Protein AF-A0A2W5Z2N6-F1 (afdb_monomer_lite)

Foldseek 3Di:
DAPVVVVVVVVCVVVVHDDDDDPVDDDDDDDCPVLCVPPNPCSVVVRLVRVLVNCCVVPNLVVSLVVLVVQLVVLVVVLVVLVVCVVVVHDDDPVSVCSVVSNVSSVVSNPPDDDPPDPDD

Radius of gyration: 18.21 Å; chains: 1; bounding box: 46×49×44 Å

pLDDT: mean 88.12, std 13.8, range [34.22, 97.81]

Secondary structure (DSSP, 8-state):
--HHHHHHHHHHHTTTPPP---TT------TTHHHHHHHGGGHHHHHHHHHHHHHHHHHHHHHHHHHHHHHHHHHHHHHHHHHHHHHTTPPPPHHHHHHHHHHHHHHHHHH----------

InterPro domains:
  IPR029044 Nucleotide-diphospho-sugar transferases [SSF53448] (2-61)

Structure (mmCIF, N/CA/C/O backbone):
data_AF-A0A2W5Z2N6-F1
#
_entry.id   AF-A0A2W5Z2N6-F1
#
loop_
_atom_site.group_PDB
_atom_site.id
_atom_site.type_symbol
_atom_site.label_atom_id
_atom_site.label_alt_id
_atom_site.label_comp_id
_atom_site.label_asym_id
_atom_site.label_entity_id
_atom_site.label_seq_id
_atom_site.pdbx_PDB_ins_code
_atom_site.Cartn_x
_atom_site.Cartn_y
_atom_site.Cartn_z
_atom_site.occupancy
_atom_site.B_iso_or_equiv
_atom_site.auth_seq_id
_atom_site.auth_comp_id
_atom_site.auth_asym_id
_atom_site.auth_atom_id
_atom_site.pdbx_PDB_model_num
ATOM 1 N N . MET A 1 1 ? -6.080 -9.520 -0.148 1.00 80.31 1 MET A N 1
ATOM 2 C CA . MET A 1 1 ? -6.739 -8.946 1.040 1.00 80.31 1 MET A CA 1
ATOM 3 C C . MET A 1 1 ? -6.490 -7.455 1.015 1.00 80.31 1 MET A C 1
ATOM 5 O O . MET A 1 1 ? -5.361 -7.058 0.737 1.00 80.31 1 MET A O 1
ATOM 9 N N . TYR A 1 2 ? -7.530 -6.661 1.221 1.00 86.62 2 TYR A N 1
ATOM 10 C CA . TYR A 1 2 ? -7.462 -5.205 1.161 1.00 86.62 2 TYR A CA 1
ATOM 11 C C . TYR A 1 2 ? -7.517 -4.599 2.571 1.00 86.62 2 TYR A C 1
ATOM 13 O O . TYR A 1 2 ? -7.682 -5.316 3.562 1.00 86.62 2 TYR A O 1
ATOM 21 N N . ALA A 1 3 ? -7.310 -3.284 2.676 1.00 89.75 3 ALA A N 1
ATOM 22 C CA . ALA A 1 3 ? -7.274 -2.592 3.964 1.00 89.75 3 ALA A CA 1
ATOM 23 C C . ALA A 1 3 ? -8.616 -2.694 4.710 1.00 89.75 3 ALA A C 1
ATOM 25 O O . ALA A 1 3 ? -8.637 -2.758 5.936 1.00 89.75 3 ALA A O 1
ATOM 26 N N . GLU A 1 4 ? -9.724 -2.781 3.976 1.00 88.50 4 GLU A N 1
ATOM 27 C CA . GLU A 1 4 ? -11.078 -2.919 4.506 1.00 88.50 4 GLU A CA 1
ATOM 28 C C . GLU A 1 4 ? -11.269 -4.228 5.290 1.00 88.50 4 GLU A C 1
ATOM 30 O O . GLU A 1 4 ? -11.870 -4.215 6.367 1.00 88.50 4 GLU A O 1
ATOM 35 N N . ASP A 1 5 ? -10.713 -5.340 4.794 1.00 90.50 5 ASP A N 1
ATOM 36 C CA . ASP A 1 5 ? -10.794 -6.650 5.456 1.00 90.50 5 ASP A CA 1
ATOM 37 C C . ASP A 1 5 ? -10.068 -6.616 6.813 1.00 90.50 5 ASP A C 1
ATOM 39 O O . ASP A 1 5 ? -10.582 -7.072 7.841 1.00 90.50 5 ASP A O 1
ATOM 43 N N . LEU A 1 6 ? -8.867 -6.024 6.817 1.00 89.88 6 LEU A N 1
ATOM 44 C CA . LEU A 1 6 ? -8.043 -5.845 8.012 1.00 89.88 6 LEU A CA 1
ATOM 45 C C . LEU A 1 6 ? -8.721 -4.928 9.028 1.00 89.88 6 LEU A C 1
ATOM 47 O O . LEU A 1 6 ? -8.756 -5.244 10.218 1.00 89.88 6 LEU A O 1
ATOM 51 N N . ASP A 1 7 ? -9.278 -3.815 8.558 1.00 91.75 7 ASP A N 1
ATOM 52 C CA . ASP A 1 7 ? -9.967 -2.842 9.395 1.00 91.75 7 ASP A CA 1
ATOM 53 C C . ASP A 1 7 ? -11.216 -3.431 10.059 1.00 91.75 7 ASP A C 1
ATOM 55 O O . ASP A 1 7 ? -11.443 -3.217 11.251 1.00 91.75 7 ASP A O 1
ATOM 59 N N . LEU A 1 8 ? -12.006 -4.219 9.325 1.00 92.06 8 LEU A N 1
ATOM 60 C CA . LEU A 1 8 ? -13.149 -4.933 9.888 1.00 92.06 8 LEU A CA 1
ATOM 61 C C . LEU A 1 8 ? -12.704 -5.894 10.995 1.00 92.06 8 LEU A C 1
ATOM 63 O O . LEU A 1 8 ? -13.224 -5.834 12.111 1.00 92.06 8 LEU A O 1
ATOM 67 N N . CYS A 1 9 ? -11.710 -6.742 10.717 1.00 93.12 9 CYS A N 1
ATOM 68 C CA . CYS A 1 9 ? -11.185 -7.698 11.694 1.00 93.12 9 CYS A CA 1
ATOM 69 C C . CYS A 1 9 ? -10.643 -6.996 12.945 1.00 93.12 9 CYS A C 1
ATOM 71 O O . CYS A 1 9 ? 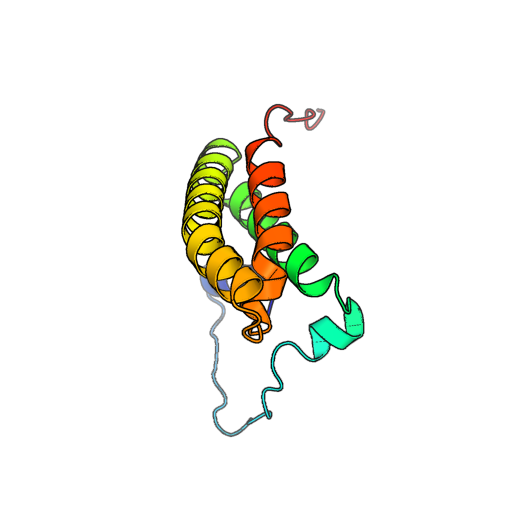-10.874 -7.448 14.069 1.00 93.12 9 CYS A O 1
ATOM 73 N N . TRP A 1 10 ? -9.953 -5.872 12.755 1.00 91.19 10 TRP A N 1
ATOM 74 C CA . TRP A 1 10 ? -9.459 -5.032 13.836 1.00 91.19 10 TRP A CA 1
ATOM 75 C C . TRP A 1 10 ? -10.607 -4.446 14.668 1.00 91.19 10 TRP A C 1
ATOM 77 O O . TRP A 1 10 ? -10.616 -4.571 15.891 1.00 91.19 10 TRP A O 1
ATOM 87 N N . ARG A 1 11 ? -11.624 -3.861 14.025 1.00 93.50 11 ARG A N 1
ATOM 88 C CA . ARG A 1 11 ? -12.791 -3.271 14.703 1.00 93.50 11 ARG A CA 1
ATOM 89 C C . ARG A 1 11 ? -13.651 -4.292 15.441 1.00 93.50 11 ARG A C 1
ATOM 91 O O . ARG A 1 11 ? -14.247 -3.932 16.458 1.00 93.50 11 ARG A O 1
ATOM 98 N N . LEU A 1 12 ? -13.737 -5.523 14.945 1.00 96.25 12 LEU A N 1
ATOM 99 C CA . LEU A 1 12 ? -14.395 -6.631 15.637 1.00 96.25 12 LEU A CA 1
ATOM 100 C C . LEU A 1 12 ? -13.598 -7.042 16.879 1.00 96.25 12 LEU A C 1
ATOM 102 O O . LEU A 1 12 ? -14.169 -7.140 17.963 1.00 96.25 12 LEU A O 1
ATOM 106 N N . ALA A 1 13 ? -12.274 -7.177 16.757 1.00 95.25 13 ALA A N 1
ATOM 107 C CA . ALA A 1 13 ? -11.411 -7.480 17.897 1.00 95.25 13 ALA A CA 1
ATOM 108 C C . ALA A 1 13 ? -11.522 -6.418 19.007 1.00 95.25 13 ALA A C 1
ATOM 110 O O . ALA A 1 13 ? -11.689 -6.766 20.172 1.00 95.25 13 ALA A O 1
ATOM 111 N N . GLN A 1 14 ? -11.538 -5.130 18.645 1.00 95.62 14 GLN A N 1
ATOM 112 C CA . GLN A 1 14 ? -11.718 -4.022 19.595 1.00 95.62 14 GLN A CA 1
ATOM 113 C C . GLN A 1 14 ? -13.088 -4.024 20.294 1.00 95.62 14 GLN A C 1
ATOM 115 O O . GLN A 1 14 ? -13.243 -3.411 21.345 1.00 95.62 14 GLN A O 1
ATOM 120 N N . ARG A 1 15 ? -14.088 -4.710 19.728 1.00 97.38 15 ARG A N 1
ATOM 121 C CA . ARG A 1 15 ? -15.422 -4.905 20.322 1.00 97.38 15 ARG A CA 1
ATOM 122 C C . ARG A 1 15 ? -15.534 -6.204 21.130 1.00 97.38 15 ARG A C 1
ATOM 124 O O . ARG A 1 15 ? -16.639 -6.599 21.481 1.00 97.38 15 ARG A O 1
ATOM 131 N N . GLY A 1 16 ? -14.418 -6.884 21.393 1.00 97.56 16 GLY A N 1
ATOM 132 C CA . GLY A 1 16 ? -14.386 -8.119 22.178 1.00 97.56 16 GLY A CA 1
ATOM 133 C C . GLY A 1 16 ? -14.772 -9.378 21.401 1.00 97.56 16 GLY A C 1
ATOM 134 O O . GLY A 1 16 ? -14.925 -10.438 22.005 1.00 97.56 16 GLY A O 1
ATOM 135 N N . TRP A 1 17 ? -14.908 -9.307 20.072 1.00 97.81 17 TRP A N 1
ATOM 136 C CA . TRP A 1 17 ? -15.193 -10.500 19.276 1.00 97.81 17 TRP A CA 1
ATOM 137 C C . TRP A 1 17 ? -13.980 -11.428 19.251 1.00 97.81 17 TRP A C 1
ATOM 139 O O . TRP A 1 17 ? -12.865 -11.033 18.890 1.00 97.81 17 TRP A O 1
ATOM 149 N N . ARG A 1 18 ? -14.209 -12.694 19.606 1.00 95.56 18 ARG A N 1
ATOM 150 C CA . ARG A 1 18 ? -13.186 -13.738 19.554 1.00 95.56 18 ARG A CA 1
ATOM 151 C C . ARG A 1 18 ? -12.999 -14.212 18.114 1.00 95.56 18 ARG A C 1
ATOM 153 O O . ARG A 1 18 ? -13.964 -14.481 17.408 1.00 95.56 18 ARG A O 1
ATOM 160 N N . ARG A 1 19 ? -11.740 -14.349 17.699 1.00 92.25 19 ARG A N 1
ATOM 161 C CA . ARG A 1 19 ? -11.352 -14.955 16.421 1.00 92.25 19 ARG A CA 1
ATOM 162 C C . ARG A 1 19 ? -10.882 -16.376 16.690 1.00 92.25 19 ARG A C 1
ATOM 164 O O . ARG A 1 19 ? -10.106 -16.593 17.621 1.00 92.25 19 ARG A O 1
ATOM 171 N N . VAL A 1 20 ? -11.356 -17.321 15.891 1.00 93.88 20 VAL A N 1
ATOM 172 C CA . VAL A 1 20 ? -10.906 -18.713 15.917 1.00 93.88 20 VAL A CA 1
ATOM 173 C C . VAL A 1 20 ? -10.259 -18.985 14.569 1.00 93.88 20 VAL A C 1
ATOM 175 O O . VAL A 1 20 ? -10.872 -18.750 13.531 1.00 93.88 20 VAL A O 1
ATOM 178 N N . LEU A 1 21 ? -8.999 -19.407 14.593 1.00 92.69 21 LEU A N 1
ATOM 179 C CA . LEU A 1 21 ? -8.325 -19.924 13.412 1.00 92.69 21 LEU A CA 1
ATOM 180 C C . LEU A 1 21 ? -8.673 -21.408 13.313 1.00 92.69 21 LEU A C 1
ATOM 182 O O . LEU A 1 21 ? -8.385 -22.146 14.251 1.00 92.69 21 LEU A O 1
ATOM 186 N N . GLU A 1 22 ? -9.279 -21.822 12.205 1.00 94.62 22 GLU A N 1
ATOM 187 C CA . GLU A 1 22 ? -9.545 -23.230 11.909 1.00 94.62 22 GLU A CA 1
ATOM 188 C C . GLU A 1 22 ? -8.444 -23.760 10.975 1.00 94.62 22 GLU A C 1
ATOM 190 O O . GLU A 1 22 ? -8.519 -23.538 9.764 1.00 94.62 22 GLU A O 1
ATOM 195 N N . PRO A 1 23 ? -7.383 -24.401 11.503 1.00 92.50 23 PRO A N 1
ATOM 196 C CA . PRO A 1 23 ? -6.246 -24.833 10.695 1.00 92.50 23 PRO A CA 1
ATOM 197 C C . PRO A 1 23 ? -6.593 -25.972 9.729 1.00 92.50 23 PRO A C 1
ATOM 199 O O . PRO A 1 23 ? -5.841 -26.197 8.784 1.00 92.50 23 PRO A O 1
ATOM 202 N N . GLN A 1 24 ? -7.706 -26.689 9.940 1.00 95.06 24 GLN A N 1
ATOM 203 C CA . GLN A 1 24 ? -8.141 -27.749 9.026 1.00 95.06 24 GLN A CA 1
ATOM 204 C C . GLN A 1 24 ? -8.718 -27.192 7.717 1.00 95.06 24 GLN A C 1
ATOM 206 O O . GLN A 1 24 ? -8.793 -27.909 6.719 1.00 95.06 24 GLN A O 1
ATOM 211 N N . VAL A 1 25 ? -9.086 -25.906 7.685 1.00 91.06 25 VAL A N 1
ATOM 212 C CA . VAL A 1 25 ? -9.519 -25.222 6.465 1.00 91.06 25 VAL A CA 1
ATOM 213 C C . VAL A 1 25 ? -8.295 -24.645 5.759 1.00 91.06 25 VAL A C 1
ATOM 215 O O . VAL A 1 25 ? -7.821 -23.551 6.065 1.00 91.06 25 VAL A O 1
ATOM 218 N N . ALA A 1 26 ? -7.793 -25.386 4.773 1.00 89.81 26 ALA A N 1
ATOM 219 C CA . ALA A 1 26 ? -6.735 -24.932 3.883 1.00 89.81 26 ALA A CA 1
ATOM 220 C C . ALA A 1 26 ? -7.315 -24.553 2.516 1.00 89.81 26 ALA A C 1
ATOM 222 O O . ALA A 1 26 ? -8.019 -25.334 1.878 1.00 89.81 26 ALA A O 1
ATOM 223 N N . VAL A 1 27 ? -6.981 -23.354 2.042 1.00 87.44 27 VAL A N 1
ATOM 224 C CA . VAL A 1 27 ? -7.299 -22.899 0.686 1.00 87.44 27 VAL A CA 1
ATOM 225 C C . VAL A 1 27 ? -5.991 -22.572 -0.014 1.00 87.44 27 VAL A C 1
ATOM 227 O O . VAL A 1 27 ? -5.156 -21.851 0.533 1.00 87.44 27 VAL A O 1
ATOM 230 N N . SER A 1 28 ? -5.806 -23.095 -1.228 1.00 89.62 28 SER A N 1
ATOM 231 C CA . SER A 1 28 ? -4.633 -22.764 -2.037 1.00 89.62 28 SER A CA 1
ATOM 232 C C . SER A 1 28 ? -4.640 -21.271 -2.368 1.00 89.62 28 SER A C 1
ATOM 234 O O . SER A 1 28 ? -5.549 -20.773 -3.038 1.00 89.62 28 SER A O 1
ATOM 236 N N . HIS A 1 29 ? -3.642 -20.536 -1.871 1.00 85.50 29 HIS A N 1
ATOM 237 C CA . HIS A 1 29 ? -3.527 -19.110 -2.139 1.00 85.50 29 HIS A CA 1
ATOM 238 C C . HIS A 1 29 ? -2.897 -18.881 -3.512 1.00 85.50 29 HIS A C 1
ATOM 240 O O . HIS A 1 29 ? -1.686 -19.005 -3.686 1.00 85.50 29 HIS A O 1
ATOM 246 N N . VAL A 1 30 ? -3.720 -18.490 -4.481 1.00 86.50 30 VAL A N 1
ATOM 247 C CA . VAL A 1 30 ? -3.238 -17.986 -5.769 1.00 86.50 30 VAL A CA 1
ATOM 248 C C . VAL A 1 30 ? -3.123 -16.467 -5.666 1.00 86.50 30 VAL A C 1
ATOM 250 O O . VAL A 1 30 ? -4.123 -15.771 -5.465 1.00 86.50 30 VAL A O 1
ATOM 253 N N . GLY A 1 31 ? -1.889 -15.963 -5.759 1.00 82.25 31 GLY A N 1
ATOM 254 C CA . GLY A 1 31 ? -1.530 -14.569 -5.489 1.00 82.25 31 GLY A CA 1
ATOM 255 C C . GLY A 1 31 ? -2.480 -13.560 -6.134 1.00 82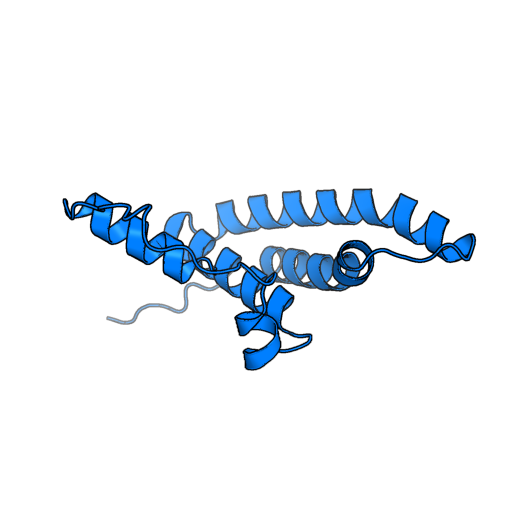.25 31 GLY A C 1
ATOM 256 O O . GLY A 1 31 ? -2.526 -13.418 -7.351 1.00 82.25 31 GLY A O 1
ATOM 257 N N . ASN A 1 32 ? -3.243 -12.856 -5.295 1.00 83.81 32 ASN A N 1
ATOM 258 C CA . ASN A 1 32 ? -4.232 -11.848 -5.686 1.00 83.81 32 ASN A CA 1
ATOM 259 C C . ASN A 1 32 ? -5.192 -12.269 -6.828 1.00 83.81 32 ASN A C 1
ATOM 261 O O . ASN A 1 32 ? -5.608 -11.423 -7.619 1.00 83.81 32 ASN A O 1
ATOM 265 N N . ALA A 1 33 ? -5.561 -13.553 -6.924 1.00 87.69 33 ALA A N 1
ATOM 266 C CA . ALA A 1 33 ? -6.405 -14.064 -8.011 1.00 87.69 33 ALA A CA 1
ATOM 267 C C . ALA A 1 33 ? -7.777 -13.377 -8.083 1.00 87.69 33 ALA A C 1
ATOM 269 O O . ALA A 1 33 ? -8.199 -12.944 -9.153 1.00 87.69 33 ALA A O 1
ATOM 270 N N . SER A 1 34 ? -8.439 -13.193 -6.937 1.00 86.19 34 SER A N 1
ATOM 271 C CA . SER A 1 34 ? -9.705 -12.455 -6.872 1.00 86.19 34 SER A CA 1
ATOM 272 C C . SER A 1 34 ? -9.543 -10.995 -7.293 1.00 86.19 34 SER A C 1
ATOM 274 O O . SER A 1 34 ? -10.430 -10.435 -7.931 1.00 86.19 34 SER A O 1
ATOM 276 N N . GLY A 1 35 ? -8.391 -10.383 -7.000 1.00 88.75 35 GLY A N 1
ATOM 277 C CA . GLY A 1 35 ? -8.101 -9.025 -7.435 1.00 88.75 35 GLY A CA 1
ATOM 278 C C . GLY A 1 35 ? -7.858 -8.915 -8.938 1.00 88.75 35 GLY A C 1
ATOM 279 O O . GLY A 1 35 ? -8.317 -7.959 -9.559 1.00 88.75 35 GLY A O 1
ATOM 280 N N . VAL A 1 36 ? -7.194 -9.906 -9.540 1.00 90.75 36 VAL A N 1
ATOM 281 C CA . VAL A 1 36 ? -7.061 -10.013 -11.002 1.00 90.75 36 VAL A CA 1
ATOM 282 C C . VAL A 1 36 ? -8.433 -10.194 -11.652 1.00 90.75 36 VAL A C 1
ATOM 284 O O . VAL A 1 36 ? -8.733 -9.504 -12.618 1.00 90.75 36 VAL A O 1
ATOM 287 N N . GLN A 1 37 ? -9.289 -11.057 -11.102 1.00 91.94 37 GLN A N 1
ATOM 288 C CA . GLN A 1 37 ? -10.635 -11.291 -11.630 1.00 91.94 37 GLN A CA 1
ATOM 289 C C . GLN A 1 37 ? -11.521 -10.038 -11.560 1.00 91.94 37 GLN A C 1
ATOM 291 O O . GLN A 1 37 ? -12.242 -9.747 -12.510 1.00 91.94 37 GLN A O 1
ATOM 296 N N . ALA A 1 38 ? -11.477 -9.300 -10.448 1.00 92.25 38 ALA A N 1
ATOM 297 C CA . ALA A 1 38 ? -12.357 -8.153 -10.229 1.00 92.25 38 ALA A CA 1
ATOM 298 C C . ALA A 1 38 ? -11.847 -6.848 -10.864 1.00 92.25 38 ALA A C 1
ATOM 300 O O . ALA A 1 38 ? -12.652 -6.024 -11.294 1.00 92.25 38 ALA A O 1
ATOM 301 N N . TRP A 1 39 ? -10.528 -6.636 -10.911 1.00 91.19 39 TRP A N 1
ATOM 302 C CA . TRP A 1 39 ? -9.943 -5.346 -11.306 1.00 91.19 39 TRP A CA 1
ATOM 303 C C . TRP A 1 39 ? -8.820 -5.452 -12.342 1.00 91.19 39 TRP A C 1
ATOM 305 O O . TRP A 1 39 ? -8.311 -4.417 -12.775 1.00 91.19 39 TRP A O 1
ATOM 315 N N . GLY A 1 40 ? -8.408 -6.659 -12.740 1.00 91.19 40 GLY A N 1
ATOM 316 C CA . GLY A 1 40 ? -7.330 -6.876 -13.706 1.00 91.19 40 GLY A CA 1
ATOM 317 C C . GLY A 1 40 ? -6.078 -6.064 -13.369 1.00 91.19 40 GLY A C 1
ATOM 318 O O . GLY A 1 40 ? -5.594 -6.053 -12.235 1.00 91.19 40 GLY A O 1
ATOM 319 N N . ASP A 1 41 ? -5.599 -5.305 -14.348 1.00 88.12 41 ASP A N 1
ATOM 320 C CA . ASP A 1 41 ? -4.439 -4.417 -14.233 1.00 88.12 41 ASP A CA 1
ATOM 321 C C . ASP A 1 41 ? -4.582 -3.298 -13.185 1.00 88.12 41 ASP A C 1
ATOM 323 O O . ASP A 1 41 ? -3.576 -2.761 -12.709 1.00 88.12 41 ASP A O 1
ATOM 327 N N . LEU A 1 42 ? -5.814 -2.949 -12.798 1.00 89.00 42 LEU A N 1
ATOM 328 C CA . LEU A 1 42 ? -6.109 -1.877 -11.844 1.00 89.00 42 LEU A CA 1
ATOM 329 C C . LEU A 1 42 ? -6.033 -2.333 -10.381 1.00 89.00 42 LEU A C 1
ATOM 331 O O . LEU A 1 42 ? -6.062 -1.495 -9.478 1.00 89.00 42 LEU A O 1
ATOM 335 N N . ARG A 1 43 ? -5.895 -3.640 -10.118 1.00 90.25 43 ARG A N 1
ATOM 336 C CA . ARG A 1 43 ? -5.907 -4.226 -8.762 1.00 90.25 43 ARG A CA 1
ATOM 337 C C . ARG A 1 43 ? -4.922 -3.570 -7.785 1.00 90.25 43 ARG A C 1
ATOM 339 O O . ARG A 1 43 ? -5.272 -3.372 -6.624 1.00 90.25 43 ARG A O 1
ATOM 346 N N . THR A 1 44 ? -3.722 -3.206 -8.249 1.00 89.06 44 THR A N 1
ATOM 347 C CA . THR A 1 44 ? -2.686 -2.558 -7.423 1.00 89.06 44 THR A CA 1
ATOM 348 C C . THR A 1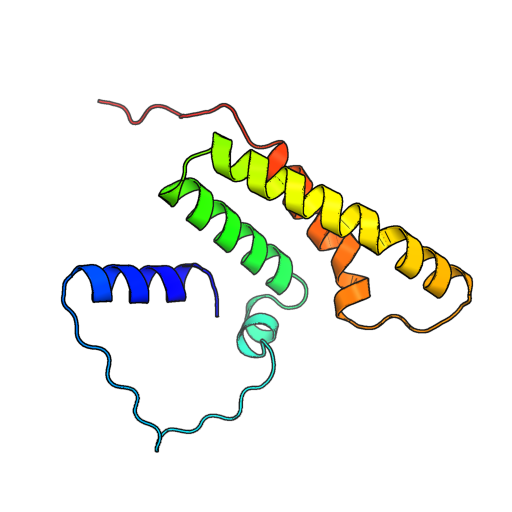 44 ? -3.088 -1.131 -7.076 1.00 89.06 44 THR A C 1
ATOM 350 O O . THR A 1 44 ? -2.960 -0.719 -5.927 1.00 89.06 44 THR A O 1
ATOM 353 N N . GLY A 1 45 ? -3.642 -0.394 -8.043 1.00 90.19 45 GLY A N 1
ATOM 354 C CA . GLY A 1 45 ? -4.169 0.947 -7.807 1.00 90.19 45 GLY A CA 1
ATOM 355 C C . GLY A 1 45 ? -5.321 0.932 -6.805 1.00 90.19 45 GLY A C 1
ATOM 356 O O . GLY A 1 45 ? -5.291 1.680 -5.833 1.00 90.19 45 GLY A O 1
ATOM 357 N N . ARG A 1 46 ? -6.271 -0.002 -6.964 1.00 91.06 46 ARG A N 1
ATOM 358 C CA . ARG A 1 46 ? -7.375 -0.200 -6.011 1.00 91.06 46 ARG A CA 1
ATOM 359 C C . ARG A 1 46 ? -6.870 -0.503 -4.599 1.00 91.06 46 ARG A C 1
ATOM 361 O O . ARG A 1 46 ? -7.418 0.024 -3.636 1.00 91.06 46 ARG A O 1
ATOM 368 N N . TRP A 1 47 ? -5.830 -1.330 -4.481 1.00 90.81 47 TRP A N 1
ATOM 369 C CA . TRP A 1 47 ? -5.220 -1.672 -3.195 1.00 90.81 47 TRP A CA 1
ATOM 370 C C . TRP A 1 47 ? -4.545 -0.470 -2.527 1.00 90.81 47 TRP A C 1
ATOM 372 O O . TRP A 1 47 ? -4.747 -0.233 -1.334 1.00 90.81 47 TRP A O 1
ATOM 382 N N . LEU A 1 48 ? -3.797 0.324 -3.296 1.00 93.50 48 LEU A N 1
ATOM 383 C CA . LEU A 1 48 ? -3.164 1.546 -2.802 1.00 93.50 48 LEU A CA 1
ATOM 384 C C . LEU A 1 48 ? -4.199 2.593 -2.381 1.00 93.50 48 LEU A C 1
ATOM 386 O O . LEU A 1 48 ? -4.057 3.181 -1.311 1.00 93.50 48 LEU A O 1
ATOM 390 N N . ASP A 1 49 ? -5.250 2.793 -3.176 1.00 91.69 49 ASP A N 1
ATOM 391 C CA . ASP A 1 49 ? -6.317 3.743 -2.856 1.00 91.69 49 ASP A CA 1
ATOM 392 C C . ASP A 1 49 ? -7.034 3.344 -1.556 1.00 91.69 49 ASP A C 1
ATOM 394 O O . ASP A 1 49 ? -7.144 4.164 -0.646 1.00 91.69 49 ASP A O 1
ATOM 398 N N . ALA A 1 50 ? -7.409 2.067 -1.409 1.00 92.06 50 ALA A N 1
ATOM 399 C CA . ALA A 1 50 ? -7.997 1.543 -0.175 1.00 92.06 50 ALA A CA 1
ATOM 400 C C . ALA A 1 50 ? -7.077 1.729 1.045 1.00 92.06 50 ALA A C 1
ATOM 402 O O . ALA A 1 50 ? -7.529 2.111 2.125 1.00 92.06 50 ALA A O 1
ATOM 403 N N . THR A 1 51 ? -5.772 1.505 0.868 1.00 93.38 51 THR A N 1
ATOM 404 C CA . THR A 1 51 ? -4.771 1.684 1.929 1.00 93.38 51 THR A CA 1
ATOM 405 C C . THR A 1 51 ? -4.687 3.142 2.376 1.00 93.38 51 THR A C 1
ATOM 407 O O . THR A 1 51 ? -4.689 3.422 3.576 1.00 93.38 51 THR A O 1
ATOM 410 N N . TYR A 1 52 ? -4.644 4.084 1.432 1.00 93.88 52 TYR A N 1
ATOM 411 C CA . TYR A 1 52 ? -4.584 5.508 1.751 1.00 93.88 52 TYR A CA 1
ATOM 412 C C . TYR A 1 52 ? -5.886 6.045 2.338 1.00 93.88 52 TYR A C 1
ATOM 414 O O . TYR A 1 52 ? -5.828 6.861 3.258 1.00 93.88 52 TYR A O 1
ATOM 422 N N . ASP A 1 53 ? -7.045 5.584 1.867 1.00 91.88 53 ASP A N 1
ATOM 423 C CA . ASP A 1 53 ? -8.332 5.958 2.453 1.00 91.88 53 ASP A CA 1
ATOM 424 C C . ASP A 1 53 ? -8.465 5.457 3.889 1.00 91.88 53 ASP A C 1
ATOM 426 O O . ASP A 1 53 ? -8.831 6.234 4.775 1.00 91.88 53 ASP A O 1
ATOM 430 N N . TRP A 1 54 ? -8.085 4.204 4.147 1.00 92.31 54 TRP A N 1
ATOM 431 C CA . TRP A 1 54 ? -8.050 3.654 5.498 1.00 92.31 54 TRP A CA 1
ATOM 432 C C . TRP A 1 54 ? -7.085 4.425 6.409 1.00 92.31 54 TRP A C 1
ATOM 434 O O . TRP A 1 54 ? -7.463 4.860 7.501 1.00 92.31 54 TRP A O 1
ATOM 444 N N . TYR A 1 55 ? -5.851 4.660 5.955 1.00 93.56 55 TYR A N 1
ATOM 445 C CA . TYR A 1 55 ? -4.849 5.358 6.760 1.00 93.56 55 TYR A CA 1
ATOM 446 C C . TYR A 1 55 ? -5.279 6.798 7.064 1.00 93.56 55 TYR A C 1
ATOM 448 O O . TYR A 1 55 ? -5.147 7.267 8.196 1.00 93.56 55 TYR A O 1
ATOM 456 N N . ARG A 1 56 ? -5.885 7.482 6.087 1.00 92.94 56 ARG A N 1
ATOM 457 C CA . ARG A 1 56 ? -6.452 8.823 6.260 1.00 92.94 56 ARG A CA 1
ATOM 458 C C . ARG A 1 56 ? -7.611 8.841 7.240 1.00 92.94 56 ARG A C 1
ATOM 460 O O . ARG A 1 56 ? -7.659 9.746 8.069 1.00 92.94 56 ARG A O 1
ATOM 467 N N . LEU A 1 57 ? -8.511 7.863 7.176 1.00 91.00 57 LEU A N 1
ATOM 468 C CA . LEU A 1 57 ? -9.608 7.730 8.132 1.00 91.00 57 LEU A CA 1
ATOM 469 C C . LEU A 1 57 ? -9.082 7.554 9.566 1.00 91.00 57 LEU A C 1
ATOM 471 O O . LEU A 1 57 ? -9.647 8.115 10.502 1.00 91.00 57 LEU A O 1
ATOM 475 N N . ARG A 1 58 ? -7.988 6.802 9.745 1.00 90.19 58 ARG A N 1
ATOM 476 C CA . ARG A 1 58 ? -7.475 6.433 11.071 1.00 90.19 58 ARG A CA 1
ATOM 477 C C . ARG A 1 58 ? -6.495 7.434 11.688 1.00 90.19 58 ARG A C 1
ATOM 479 O O . ARG A 1 58 ? -6.496 7.591 12.912 1.00 90.19 58 ARG A O 1
ATOM 486 N N . HIS A 1 59 ? -5.656 8.057 10.863 1.00 91.94 59 HIS A N 1
ATOM 487 C CA . HIS A 1 59 ? -4.523 8.898 11.273 1.00 91.94 59 HIS A CA 1
ATOM 488 C C . HIS A 1 59 ? -4.633 10.349 10.777 1.00 91.94 59 HIS A C 1
ATOM 490 O O . HIS A 1 59 ? -3.828 11.206 11.148 1.00 91.94 59 HIS A O 1
ATOM 496 N N . GLY A 1 60 ? -5.634 10.649 9.952 1.00 93.19 60 GLY A N 1
ATOM 497 C CA . GLY A 1 60 ? -5.850 11.977 9.401 1.00 93.19 60 GLY A CA 1
ATOM 498 C C . GLY A 1 60 ? -4.941 12.316 8.211 1.00 93.19 60 GLY A C 1
ATOM 499 O O . GLY A 1 60 ? -4.036 11.563 7.830 1.00 93.19 60 GLY A O 1
ATOM 500 N N . PRO A 1 61 ? -5.181 13.477 7.579 1.00 93.56 61 PRO A N 1
ATOM 501 C CA . PRO A 1 61 ? -4.544 13.843 6.317 1.00 93.56 61 PRO A CA 1
ATOM 502 C C . PRO A 1 61 ? -3.045 14.147 6.438 1.00 93.56 61 PRO A C 1
ATOM 504 O O . PRO A 1 61 ? -2.303 13.853 5.507 1.00 93.56 61 PRO A O 1
ATOM 507 N N . SER A 1 62 ? -2.570 14.708 7.555 1.00 93.56 62 SER A N 1
ATOM 508 C CA . SER A 1 62 ? -1.151 15.064 7.730 1.00 93.56 62 SER A CA 1
ATOM 509 C C . SER A 1 62 ? -0.252 13.827 7.771 1.00 93.56 62 SER A C 1
ATOM 511 O O . SER A 1 62 ? 0.683 13.715 6.982 1.00 93.56 62 SER A O 1
ATOM 513 N N . GLN A 1 63 ? -0.581 12.855 8.624 1.00 94.69 63 GLN A N 1
ATOM 514 C CA . GLN A 1 63 ? 0.151 11.591 8.722 1.00 94.69 63 GLN A CA 1
ATOM 515 C C . GLN A 1 63 ? 0.090 10.806 7.406 1.00 94.69 63 GLN A C 1
ATOM 517 O O . GLN A 1 63 ? 1.076 10.192 7.006 1.00 94.69 63 GLN A O 1
ATOM 522 N N . THR A 1 64 ? -1.042 10.865 6.698 1.00 95.44 64 THR A N 1
ATOM 523 C CA . THR A 1 64 ? -1.189 10.234 5.376 1.00 95.44 64 THR A CA 1
ATOM 524 C C . THR A 1 64 ? -0.211 10.813 4.360 1.00 95.44 64 THR A C 1
ATOM 526 O O . THR A 1 64 ? 0.402 10.057 3.609 1.00 95.44 64 THR A O 1
ATOM 529 N N . ARG A 1 65 ? -0.002 12.136 4.363 1.00 94.44 65 ARG A N 1
ATOM 530 C CA . ARG A 1 65 ? 1.000 12.776 3.500 1.00 94.44 65 ARG A CA 1
ATOM 531 C C . ARG A 1 65 ? 2.416 12.359 3.858 1.00 94.44 65 ARG A C 1
ATOM 533 O O . ARG A 1 65 ? 3.196 12.102 2.953 1.00 94.44 65 ARG A O 1
ATOM 540 N N . VAL A 1 66 ? 2.743 12.247 5.147 1.00 96.25 66 VAL A N 1
ATOM 541 C CA . VAL A 1 66 ? 4.063 11.756 5.577 1.00 96.25 66 VAL A CA 1
ATOM 542 C C . VAL A 1 66 ? 4.297 10.341 5.048 1.00 96.25 66 VAL A C 1
ATOM 544 O O . VAL A 1 66 ? 5.309 10.092 4.397 1.00 96.25 66 VAL A O 1
ATOM 547 N N . LEU A 1 67 ? 3.329 9.438 5.227 1.00 96.00 67 LEU A N 1
ATOM 548 C CA . LEU A 1 67 ? 3.404 8.080 4.684 1.00 96.00 67 LEU A CA 1
ATOM 549 C C . LEU A 1 67 ? 3.538 8.082 3.151 1.00 96.00 67 LEU A C 1
ATOM 551 O O . LEU A 1 67 ? 4.339 7.339 2.587 1.00 96.00 67 LEU A O 1
ATOM 555 N N . ALA A 1 68 ? 2.777 8.934 2.463 1.00 96.56 68 ALA A N 1
ATOM 556 C CA . ALA A 1 68 ? 2.851 9.086 1.015 1.00 96.56 68 ALA A CA 1
ATOM 557 C C . ALA A 1 68 ? 4.207 9.619 0.537 1.00 96.56 68 ALA A C 1
ATOM 559 O O . ALA A 1 68 ? 4.730 9.120 -0.458 1.00 96.56 68 ALA A O 1
ATOM 560 N N . ALA A 1 69 ? 4.807 10.570 1.254 1.00 96.38 69 ALA A N 1
ATOM 561 C CA . ALA A 1 69 ? 6.138 11.089 0.961 1.00 96.38 69 ALA A CA 1
ATOM 562 C C . ALA A 1 69 ? 7.207 10.002 1.124 1.00 96.38 69 ALA A C 1
ATOM 564 O O . ALA A 1 69 ? 8.016 9.805 0.219 1.00 96.38 69 ALA A O 1
ATOM 565 N N . VAL A 1 70 ? 7.162 9.246 2.227 1.00 97.25 70 VAL A N 1
ATOM 566 C CA . VAL A 1 70 ? 8.088 8.132 2.485 1.00 97.25 70 VAL A CA 1
ATOM 567 C C . VAL A 1 70 ? 7.983 7.072 1.388 1.00 97.25 70 VAL A C 1
ATOM 569 O O . VAL A 1 70 ? 8.996 6.692 0.803 1.00 97.25 70 VAL A O 1
ATOM 572 N N . ASN A 1 71 ? 6.768 6.646 1.035 1.00 96.50 71 ASN A N 1
ATOM 573 C CA . ASN A 1 71 ? 6.571 5.656 -0.026 1.00 96.50 71 ASN A CA 1
ATOM 574 C C . ASN A 1 71 ? 6.987 6.187 -1.407 1.00 96.50 71 ASN A C 1
ATOM 576 O O . ASN A 1 71 ? 7.586 5.452 -2.191 1.00 96.50 71 ASN A O 1
ATOM 580 N N . SER A 1 72 ? 6.728 7.466 -1.699 1.00 95.56 72 SER A N 1
ATOM 581 C CA . SER A 1 72 ? 7.185 8.105 -2.941 1.00 95.56 72 SER A CA 1
ATOM 582 C C . SER A 1 72 ? 8.710 8.085 -3.038 1.00 95.56 72 SER A C 1
ATOM 584 O O . SER A 1 72 ? 9.251 7.688 -4.068 1.00 95.56 72 SER A O 1
ATOM 586 N N . ALA A 1 73 ? 9.406 8.453 -1.958 1.00 96.25 73 ALA A N 1
ATOM 587 C CA . ALA A 1 73 ? 10.864 8.422 -1.896 1.00 96.25 73 ALA A CA 1
ATOM 588 C C . ALA A 1 73 ? 11.413 6.993 -2.045 1.00 96.25 73 ALA A C 1
ATOM 590 O O . ALA A 1 73 ? 12.346 6.772 -2.817 1.00 96.25 73 ALA A O 1
ATOM 591 N N . GLY A 1 74 ? 10.797 6.013 -1.377 1.00 95.94 74 GLY A N 1
ATOM 592 C CA . GLY A 1 74 ? 11.167 4.602 -1.497 1.00 95.94 74 GLY A CA 1
ATOM 593 C C . GLY A 1 74 ? 11.035 4.076 -2.928 1.00 95.94 74 GLY A C 1
ATOM 594 O O . GLY A 1 74 ? 11.956 3.448 -3.447 1.00 95.94 74 GLY A O 1
ATOM 595 N N . VAL A 1 75 ? 9.932 4.385 -3.616 1.00 95.12 75 VAL A N 1
ATOM 596 C CA . VAL A 1 75 ? 9.762 3.990 -5.023 1.00 95.12 75 VAL A CA 1
ATOM 597 C C . VAL A 1 75 ? 10.751 4.720 -5.933 1.00 95.12 75 VAL A C 1
ATOM 599 O O . VAL A 1 75 ? 11.348 4.080 -6.797 1.00 95.12 75 VAL A O 1
ATOM 602 N N . ALA A 1 76 ? 10.983 6.020 -5.728 1.00 94.06 76 ALA A N 1
ATOM 603 C CA . ALA A 1 76 ? 11.968 6.779 -6.501 1.00 94.06 76 ALA A CA 1
ATOM 604 C C . ALA A 1 76 ? 13.379 6.178 -6.385 1.00 94.06 76 ALA A C 1
ATOM 606 O O . ALA A 1 76 ? 14.064 6.019 -7.395 1.00 94.06 76 ALA A O 1
ATOM 607 N N . TYR A 1 77 ? 13.774 5.764 -5.179 1.00 95.56 77 TYR A N 1
ATOM 608 C CA . TYR A 1 77 ? 15.035 5.062 -4.940 1.00 95.56 77 TYR A CA 1
ATOM 609 C C . TYR A 1 77 ? 15.128 3.744 -5.731 1.00 95.56 77 TYR A C 1
ATOM 611 O O . TYR A 1 77 ? 16.152 3.453 -6.350 1.00 95.56 77 TYR A O 1
ATOM 619 N N . LEU A 1 78 ? 14.040 2.969 -5.783 1.00 94.81 78 LEU A N 1
ATOM 620 C CA . LEU A 1 78 ? 13.994 1.689 -6.498 1.00 94.81 78 LEU A CA 1
ATOM 621 C C . LEU A 1 78 ? 13.921 1.827 -8.028 1.00 94.81 78 LEU A C 1
ATOM 623 O O . LEU A 1 78 ? 14.278 0.885 -8.740 1.00 94.81 78 LEU A O 1
ATOM 627 N N . LEU A 1 79 ? 13.491 2.974 -8.563 1.00 92.00 79 LEU A N 1
ATOM 628 C CA . LEU A 1 79 ? 13.399 3.175 -10.013 1.00 92.00 79 LEU A CA 1
ATOM 629 C C . LEU A 1 79 ? 14.775 3.170 -10.693 1.00 92.00 79 LEU A C 1
ATOM 631 O O . LEU A 1 79 ? 14.894 2.624 -11.787 1.00 92.00 79 LEU A O 1
ATOM 635 N N . GLY A 1 80 ? 15.820 3.696 -10.048 1.00 90.06 80 GLY A N 1
ATOM 636 C CA . GLY A 1 80 ? 17.186 3.728 -10.590 1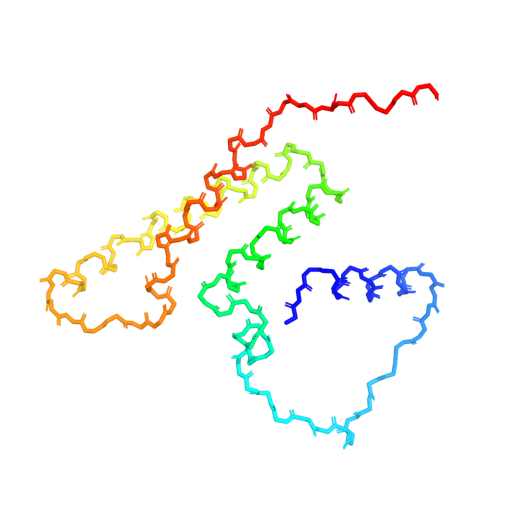.00 90.06 80 GLY A CA 1
ATOM 637 C C . GLY A 1 80 ? 17.701 2.364 -11.085 1.00 90.06 80 GLY A C 1
ATOM 638 O O . GLY A 1 80 ? 17.965 2.212 -12.283 1.00 90.06 80 GLY A O 1
ATOM 639 N N . PRO A 1 81 ? 17.800 1.335 -10.221 1.00 93.06 81 PRO A N 1
ATOM 640 C CA . PRO A 1 81 ? 18.248 0.006 -10.642 1.00 93.06 81 PRO A CA 1
ATOM 641 C C . PRO A 1 81 ? 17.292 -0.666 -11.640 1.00 93.06 81 PRO A C 1
ATOM 643 O O . PRO A 1 81 ? 17.738 -1.436 -12.493 1.00 93.06 81 PRO A O 1
ATOM 646 N N . VAL A 1 82 ? 15.988 -0.376 -11.587 1.00 93.31 82 VAL A N 1
ATOM 647 C CA . VAL A 1 82 ? 15.007 -0.919 -12.543 1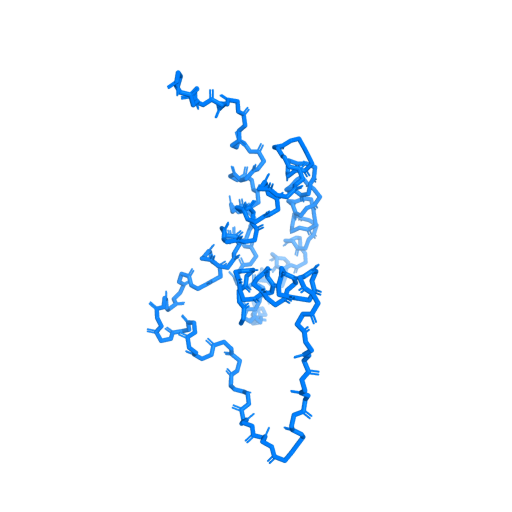.00 93.31 82 VAL A CA 1
ATOM 648 C C . VAL A 1 82 ? 15.205 -0.336 -13.941 1.00 93.31 82 VAL A C 1
ATOM 650 O O . VAL A 1 82 ? 15.202 -1.084 -14.921 1.00 93.31 82 VAL A O 1
ATOM 653 N N . LEU A 1 83 ? 15.444 0.973 -14.043 1.00 92.50 83 LEU A N 1
ATOM 654 C CA . LEU A 1 83 ? 15.761 1.639 -15.304 1.00 92.50 83 LEU A CA 1
ATOM 655 C C . LEU A 1 83 ? 17.084 1.131 -15.883 1.00 92.50 83 LEU A C 1
ATOM 657 O O . LEU A 1 83 ? 17.136 0.817 -17.070 1.00 92.50 83 LEU A O 1
ATOM 661 N N . ALA A 1 84 ? 18.114 0.952 -15.050 1.00 93.38 84 ALA A N 1
ATOM 662 C CA . ALA A 1 84 ? 19.392 0.384 -15.480 1.00 93.38 84 ALA A CA 1
ATOM 663 C C . ALA A 1 84 ? 19.237 -1.045 -16.033 1.00 93.38 84 ALA A C 1
ATOM 665 O O . ALA A 1 84 ? 19.756 -1.364 -17.102 1.00 93.38 84 ALA A O 1
ATOM 666 N N . ARG A 1 85 ? 18.462 -1.906 -15.356 1.00 94.00 85 ARG A N 1
ATOM 667 C CA . ARG A 1 85 ? 18.156 -3.261 -15.849 1.00 94.00 85 ARG A CA 1
ATOM 668 C C . ARG A 1 85 ? 17.414 -3.241 -17.180 1.00 94.00 85 ARG A C 1
ATOM 670 O O . ARG A 1 85 ? 17.752 -4.027 -18.063 1.00 94.00 85 ARG A O 1
ATOM 677 N N . LYS A 1 86 ? 16.426 -2.352 -17.318 1.00 92.44 86 LYS A N 1
ATOM 678 C CA . LYS A 1 86 ? 15.661 -2.178 -18.557 1.00 92.44 86 LYS A CA 1
ATOM 679 C C . LYS A 1 86 ? 16.564 -1.718 -19.705 1.00 92.44 86 LYS A C 1
ATOM 681 O O . LYS A 1 86 ? 16.480 -2.283 -20.788 1.00 92.44 86 LYS A O 1
ATOM 686 N N . ALA A 1 87 ? 17.446 -0.748 -19.459 1.00 94.12 87 ALA A N 1
ATOM 687 C CA . ALA A 1 87 ? 18.418 -0.264 -20.441 1.00 94.12 87 ALA A CA 1
ATOM 688 C C . ALA A 1 87 ? 19.407 -1.362 -20.870 1.00 94.12 87 ALA A C 1
ATOM 690 O O . ALA A 1 87 ? 19.771 -1.443 -22.037 1.00 94.12 87 ALA A O 1
ATOM 691 N N . ALA A 1 88 ? 19.770 -2.262 -19.953 1.00 95.81 88 ALA A N 1
ATOM 692 C CA . ALA A 1 88 ? 20.595 -3.437 -20.234 1.00 95.81 88 ALA A CA 1
ATOM 693 C C . ALA A 1 88 ? 19.832 -4.603 -20.905 1.00 95.81 88 ALA A C 1
ATOM 695 O O . ALA A 1 88 ? 20.355 -5.716 -20.958 1.00 95.81 88 ALA A O 1
ATOM 696 N N . GLY A 1 89 ? 18.583 -4.401 -21.344 1.00 94.44 89 GLY A N 1
ATOM 697 C CA . GLY A 1 89 ? 17.769 -5.429 -22.005 1.00 94.44 89 GLY A CA 1
ATOM 698 C C . GLY A 1 89 ? 17.366 -6.605 -21.107 1.00 94.44 89 GLY A C 1
ATOM 699 O O . GLY A 1 89 ? 16.925 -7.639 -21.604 1.00 94.44 89 GLY A O 1
ATOM 700 N N . ARG A 1 90 ? 17.517 -6.488 -19.780 1.00 93.25 90 ARG A N 1
ATOM 701 C CA . ARG A 1 90 ? 17.189 -7.574 -18.846 1.00 93.25 90 ARG A CA 1
ATOM 702 C C . ARG A 1 90 ? 15.684 -7.616 -18.574 1.00 93.25 90 ARG A C 1
ATOM 704 O O . ARG A 1 90 ? 15.080 -6.559 -18.370 1.00 93.25 90 ARG A O 1
ATOM 711 N N . PRO A 1 91 ? 15.075 -8.812 -18.470 1.00 92.44 91 PRO A N 1
ATOM 712 C CA . PRO A 1 91 ? 13.663 -8.920 -18.142 1.00 92.44 91 PRO A CA 1
ATOM 713 C C . PRO A 1 91 ? 13.379 -8.330 -16.755 1.00 92.44 91 PRO A C 1
ATOM 715 O O . PRO A 1 91 ? 14.145 -8.512 -15.794 1.00 92.44 91 PRO A O 1
ATOM 718 N N . LEU A 1 92 ? 12.261 -7.609 -16.678 1.00 91.62 92 LEU A N 1
ATOM 719 C CA . LEU A 1 92 ? 11.718 -7.069 -15.439 1.00 91.62 92 LEU A CA 1
ATOM 720 C C . LEU A 1 92 ? 10.747 -8.070 -14.816 1.00 91.62 92 LEU A C 1
ATOM 722 O O . LEU A 1 92 ? 9.872 -8.604 -15.507 1.00 91.62 92 LEU A O 1
ATOM 726 N N . GLN A 1 93 ? 10.887 -8.261 -13.508 1.00 89.94 93 GLN A N 1
ATOM 727 C CA . GLN A 1 93 ? 9.922 -8.982 -12.681 1.00 89.94 93 GLN A CA 1
ATOM 728 C C . GLN A 1 93 ? 8.622 -8.173 -12.573 1.00 89.94 93 GLN A C 1
ATOM 730 O O . GLN A 1 93 ? 8.642 -6.948 -12.709 1.00 89.94 93 GLN A O 1
ATOM 735 N N . ASP A 1 94 ? 7.497 -8.838 -12.313 1.00 87.44 94 ASP A N 1
ATOM 736 C CA . ASP A 1 94 ? 6.172 -8.202 -12.354 1.00 87.44 94 ASP A CA 1
ATOM 737 C C . ASP A 1 94 ? 6.059 -7.004 -11.406 1.00 87.44 94 ASP A C 1
ATOM 739 O O . ASP A 1 94 ? 5.644 -5.926 -11.827 1.00 87.44 94 ASP A O 1
ATOM 743 N N . TRP A 1 95 ? 6.557 -7.123 -10.172 1.00 86.50 95 TRP A N 1
ATOM 744 C CA . TRP A 1 95 ? 6.553 -6.015 -9.208 1.00 86.50 95 TRP A CA 1
ATOM 745 C C . TRP A 1 95 ? 7.349 -4.788 -9.691 1.00 86.50 95 TRP A C 1
ATOM 747 O O . TRP A 1 95 ? 6.976 -3.655 -9.396 1.00 86.50 95 TRP A O 1
ATOM 757 N N . GLN A 1 96 ? 8.412 -4.980 -10.485 1.00 92.19 96 GLN A N 1
ATOM 758 C CA . GLN A 1 96 ? 9.209 -3.875 -11.037 1.00 92.19 96 GLN A CA 1
ATOM 759 C C . GLN A 1 96 ? 8.421 -3.092 -12.089 1.00 92.19 96 GLN A C 1
ATOM 761 O O . GLN A 1 96 ? 8.605 -1.883 -12.229 1.00 92.19 96 GLN A O 1
ATOM 766 N N . ARG A 1 97 ? 7.525 -3.768 -12.821 1.00 89.38 97 ARG A N 1
ATOM 767 C CA . ARG A 1 97 ? 6.639 -3.136 -13.811 1.00 89.38 97 ARG A CA 1
ATOM 768 C C . ARG A 1 97 ? 5.546 -2.303 -13.145 1.00 89.38 97 ARG A C 1
ATOM 770 O O . ARG A 1 97 ? 5.034 -1.372 -13.761 1.00 89.38 97 ARG A O 1
ATOM 777 N N . GLU A 1 98 ? 5.215 -2.606 -11.893 1.00 89.62 98 GLU A N 1
ATOM 778 C CA . GLU A 1 98 ? 4.202 -1.879 -11.128 1.00 89.62 98 GLU A CA 1
ATOM 779 C C . GLU A 1 98 ? 4.738 -0.609 -10.455 1.00 89.62 98 GLU A C 1
ATOM 781 O O . GLU A 1 98 ? 3.947 0.289 -10.166 1.00 89.62 98 GLU A O 1
ATOM 786 N N . LEU A 1 99 ? 6.058 -0.477 -10.263 1.00 91.44 99 LEU A N 1
ATOM 787 C CA . LEU A 1 99 ? 6.664 0.671 -9.572 1.00 91.44 99 LEU A CA 1
ATOM 788 C C . LEU A 1 99 ? 6.249 2.039 -10.139 1.00 91.44 99 LEU A C 1
ATOM 790 O O . LEU A 1 99 ? 5.886 2.900 -9.338 1.00 91.44 99 LEU A O 1
ATOM 794 N N . PRO A 1 100 ? 6.225 2.285 -11.468 1.00 89.62 100 PRO A N 1
ATOM 795 C CA . PRO A 1 100 ? 5.777 3.577 -11.987 1.00 89.62 100 PRO A CA 1
ATOM 796 C C . PRO A 1 100 ? 4.315 3.872 -11.630 1.00 89.62 100 PRO A C 1
ATOM 798 O O . PRO A 1 100 ? 3.982 4.994 -11.252 1.00 89.62 100 PRO A O 1
ATOM 801 N N . ARG A 1 101 ? 3.441 2.855 -11.687 1.00 88.94 101 ARG A N 1
ATOM 802 C CA . ARG A 1 101 ? 2.030 2.990 -11.296 1.00 88.94 101 ARG A CA 1
ATOM 803 C C . ARG A 1 101 ? 1.934 3.300 -9.798 1.00 88.94 101 ARG A C 1
ATOM 805 O O . ARG A 1 101 ? 1.283 4.275 -9.428 1.00 88.94 101 ARG A O 1
ATOM 812 N N . ALA A 1 102 ? 2.648 2.561 -8.949 1.00 91.38 102 ALA A N 1
ATOM 813 C CA . ALA A 1 102 ? 2.696 2.808 -7.507 1.00 91.38 102 ALA A CA 1
ATOM 814 C C . ALA A 1 102 ? 3.189 4.227 -7.172 1.00 91.38 102 ALA A C 1
ATOM 816 O O . ALA A 1 102 ? 2.552 4.927 -6.384 1.00 91.38 102 ALA A O 1
ATOM 817 N N . PHE A 1 103 ? 4.245 4.701 -7.846 1.00 92.88 103 PHE A N 1
ATOM 818 C CA . PHE A 1 103 ? 4.766 6.061 -7.684 1.00 92.88 103 PHE A CA 1
ATOM 819 C C . PHE A 1 103 ? 3.685 7.121 -7.918 1.00 92.88 103 PHE A C 1
ATOM 821 O O . PHE A 1 103 ? 3.510 8.020 -7.097 1.00 92.88 103 PHE A O 1
ATOM 828 N N . THR A 1 104 ? 2.905 6.987 -8.999 1.00 91.06 104 THR A N 1
ATOM 829 C CA . THR A 1 104 ? 1.819 7.937 -9.286 1.00 91.06 104 THR A CA 1
ATOM 830 C C . THR A 1 104 ? 0.736 7.942 -8.208 1.00 91.06 104 THR A C 1
ATOM 832 O O . THR A 1 104 ? 0.224 9.011 -7.884 1.00 91.06 104 THR A O 1
ATOM 835 N N . HIS A 1 105 ? 0.406 6.792 -7.611 1.00 92.25 105 HIS A N 1
ATOM 836 C CA . HIS A 1 105 ? -0.559 6.724 -6.510 1.00 92.25 105 HIS A CA 1
ATOM 837 C C . HIS A 1 105 ? -0.021 7.385 -5.238 1.00 92.25 105 HIS A C 1
ATOM 839 O O . HIS A 1 105 ? -0.738 8.175 -4.624 1.00 92.25 105 HIS A O 1
ATOM 8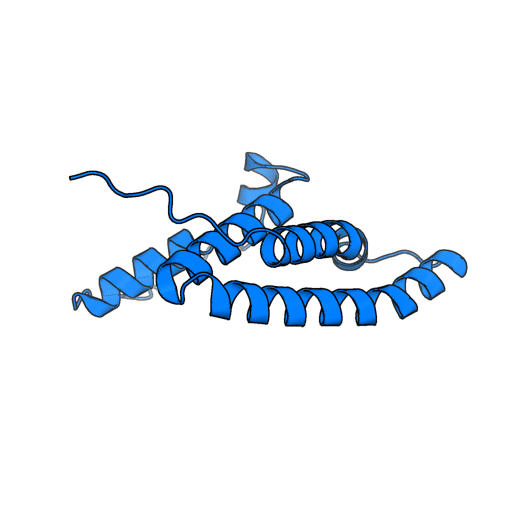45 N N . HIS A 1 106 ? 1.240 7.133 -4.871 1.00 94.44 106 HIS A N 1
ATOM 846 C CA . HIS A 1 106 ? 1.864 7.779 -3.713 1.00 94.44 106 HIS A CA 1
ATOM 847 C C . HIS A 1 106 ? 1.936 9.300 -3.893 1.00 94.44 106 HIS A C 1
ATOM 849 O O . HIS A 1 106 ? 1.536 10.043 -2.998 1.00 94.44 106 HIS A O 1
ATOM 855 N N . LEU A 1 107 ? 2.331 9.773 -5.078 1.00 93.19 107 LEU A N 1
ATOM 856 C CA . LEU A 1 107 ? 2.364 11.202 -5.376 1.00 93.19 107 LEU A CA 1
ATOM 857 C C . LEU A 1 107 ? 0.960 11.819 -5.327 1.00 93.19 107 LEU A C 1
ATOM 859 O O . LEU A 1 107 ? 0.765 12.880 -4.741 1.00 93.19 107 LEU A O 1
ATOM 863 N N . ARG A 1 108 ? -0.053 11.138 -5.872 1.00 91.69 108 ARG A N 1
ATOM 864 C CA . ARG A 1 108 ? -1.446 11.604 -5.814 1.00 91.69 108 ARG A CA 1
ATOM 865 C C . ARG A 1 108 ? -1.956 11.681 -4.370 1.00 91.69 108 ARG A C 1
ATOM 867 O O . ARG A 1 108 ? -2.645 12.638 -4.030 1.00 91.69 108 ARG A O 1
ATOM 874 N N . ALA A 1 109 ? -1.604 10.717 -3.519 1.00 90.44 109 ALA A N 1
ATOM 875 C CA . ALA A 1 109 ? -1.938 10.729 -2.093 1.00 90.44 109 ALA A CA 1
ATOM 876 C C . ALA A 1 109 ? -1.206 11.842 -1.322 1.00 90.44 109 ALA A C 1
ATOM 878 O O . ALA A 1 109 ? -1.784 12.437 -0.417 1.00 90.44 109 ALA A O 1
ATOM 879 N N . LEU A 1 110 ? 0.032 12.165 -1.709 1.00 90.94 110 LEU A N 1
ATOM 880 C CA . LEU A 1 110 ? 0.797 13.280 -1.150 1.00 90.94 110 LEU A CA 1
ATOM 881 C C . LEU A 1 110 ? 0.173 14.640 -1.505 1.00 90.94 110 LEU A C 1
ATOM 883 O O . LEU A 1 110 ? 0.070 15.517 -0.648 1.00 90.94 110 LEU A O 1
ATOM 887 N N . LEU A 1 111 ? -0.257 14.797 -2.761 1.00 87.69 111 LEU A N 1
ATOM 888 C CA . LEU A 1 111 ? -0.837 16.035 -3.295 1.00 87.69 111 LEU A CA 1
ATOM 889 C C . LEU A 1 111 ? -2.295 16.251 -2.870 1.00 87.69 111 LEU A C 1
ATOM 891 O O . LEU A 1 111 ? -2.760 17.387 -2.788 1.00 87.69 111 LEU A O 1
ATOM 895 N N . ARG A 1 112 ? -3.038 15.179 -2.580 1.00 81.88 112 ARG A N 1
ATOM 896 C CA . ARG A 1 112 ? -4.397 15.280 -2.043 1.00 81.88 112 ARG A CA 1
ATOM 897 C C . ARG A 1 112 ? -4.339 15.775 -0.599 1.00 81.88 112 ARG A C 1
ATOM 899 O O . ARG A 1 112 ? -4.182 14.998 0.341 1.00 81.88 112 ARG A O 1
ATOM 906 N N . GLY A 1 113 ? -4.514 17.083 -0.403 1.00 54.31 113 GLY A N 1
ATOM 907 C CA . GLY A 1 113 ? -4.598 17.610 0.947 1.00 54.31 113 GLY A CA 1
ATOM 908 C C . GLY A 1 113 ? -4.961 19.086 1.115 1.00 54.31 113 GLY A C 1
ATOM 909 O O . GLY A 1 113 ? -4.087 19.946 1.162 1.00 54.31 113 GLY A O 1
ATOM 910 N N . GLY A 1 114 ? -6.240 19.327 1.410 1.00 42.44 114 GLY A N 1
ATOM 911 C CA . GLY A 1 114 ? -6.769 20.600 1.904 1.00 42.44 114 GLY A CA 1
ATOM 912 C C . GLY A 1 114 ? -8.260 20.721 1.609 1.00 42.44 114 GLY A C 1
ATOM 913 O O . GLY A 1 114 ? -8.647 21.460 0.721 1.00 42.44 114 GLY A O 1
ATOM 914 N N . GLY A 1 115 ? -9.092 19.939 2.293 1.00 38.62 115 GLY A N 1
ATOM 915 C CA . GLY A 1 115 ? -10.534 19.961 2.072 1.00 38.62 115 GLY A CA 1
ATOM 916 C C . GLY A 1 115 ? -11.245 19.015 3.018 1.00 38.62 115 GLY A C 1
ATOM 917 O O . GLY A 1 115 ? -11.599 17.901 2.645 1.00 38.62 115 GLY A O 1
ATOM 918 N N . VAL A 1 116 ? -11.444 19.464 4.255 1.00 46.03 116 VAL A N 1
ATOM 919 C CA . VAL A 1 116 ? -12.648 19.065 4.979 1.00 46.03 116 VAL A CA 1
ATOM 920 C C . VAL A 1 116 ? -13.764 19.830 4.272 1.00 46.03 116 VAL A C 1
ATOM 922 O O . VAL A 1 116 ? -13.974 21.008 4.544 1.00 46.03 116 VAL A O 1
ATOM 925 N N . ALA A 1 117 ? -14.408 19.213 3.279 1.00 39.25 117 ALA A N 1
ATOM 926 C CA . ALA A 1 117 ? -15.741 19.661 2.910 1.00 39.25 117 ALA A CA 1
ATOM 927 C C . ALA A 1 117 ? -16.582 19.459 4.172 1.00 39.25 117 ALA A C 1
ATOM 929 O O . ALA A 1 117 ? -16.623 18.348 4.706 1.00 39.25 117 ALA A O 1
ATOM 930 N N . GLY A 1 118 ? -17.103 20.564 4.704 1.00 39.81 118 GLY A N 1
ATOM 931 C CA . GLY A 1 118 ? -17.847 20.589 5.950 1.00 39.81 118 GLY A CA 1
ATOM 932 C C . GLY A 1 118 ? -18.881 19.472 5.983 1.00 39.81 118 GLY A C 1
ATOM 933 O O . GLY A 1 118 ? -19.718 19.361 5.089 1.00 39.81 118 GLY A O 1
ATOM 934 N N . ALA A 1 119 ? -18.816 18.655 7.030 1.00 34.22 119 ALA A N 1
ATOM 935 C CA . ALA A 1 119 ? -20.016 18.006 7.510 1.00 34.22 119 ALA A CA 1
ATOM 936 C C . ALA A 1 119 ? -20.899 19.140 8.040 1.00 34.22 119 ALA A C 1
ATOM 938 O O . ALA A 1 119 ? -20.595 19.755 9.062 1.00 34.22 119 ALA A O 1
ATOM 939 N N . ALA A 1 120 ? -21.887 19.495 7.227 1.00 36.34 120 ALA A N 1
ATOM 940 C CA . ALA A 1 120 ? -22.956 20.402 7.574 1.00 36.34 120 ALA A CA 1
ATOM 941 C C . ALA A 1 120 ? -23.667 19.913 8.848 1.00 36.34 120 ALA A C 1
ATOM 943 O O . ALA A 1 120 ? -23.887 18.711 8.991 1.00 36.34 120 ALA A O 1
ATOM 944 N N . SER A 1 121 ? -23.941 20.892 9.723 1.00 38.78 121 SER A N 1
ATOM 945 C CA . SER A 1 121 ? -25.096 21.046 10.633 1.00 38.78 121 SER A CA 1
ATOM 946 C C . SER A 1 121 ? -25.820 19.793 11.114 1.00 38.78 121 SER A C 1
ATOM 948 O O . SER A 1 121 ? -26.485 19.157 10.266 1.00 38.78 121 SER A O 1
#

Organism: NCBI:txid3127015

Sequence (121 aa):
MYAEDLDLCWRLAQRGWRRVLEPQVAVSHVGNASGVQAWGDLRTGRWLDATYDWYRLRHGPSQTRVLAAVNSAGVAYLLGPVLARKAAGRPLQDWQRELPRAFTHHLRALLRGGGVAGAAS